Protein AF-A0A7R9TCE3-F1 (afdb_monomer_lite)

Sequence (139 aa):
VFLGLAIHDTAQVMGAGLAYERTYGDEEAFKTAAITKLMRNGFLAAALPAMAISVGGGKPSVSALRKAVPAFVLAFMAAALLRSAGDATASSGTMSPDACAAWKKATSFVGGTLASNLLGVAMAGLGLSISASVFNGVG

Secondary structure (DSSP, 8-state):
-THHHH---HHHHHHHHHHHHHHH--HHHHHHHHHHHHHHHHHHHHHHHHHHHHHS-SPPPHHHHHHHS-HHHHHHHHHHHHHHHHHHHHHTT-S-HHHHHHHHHHHHIIIIIIHHHHHHHHHHHHHHHS-GGGGGG--

Foldseek 3Di:
DVVLVVDPDLLVQLLVLVVCCVVPVDPVSNVVSNVVNLVVLLCQLVVVVVVVCVVDVDDDDPVNNVVSHDPVNVVVVVVVVVLVVLVVCLVVVVDDPVSNVVNVVVCCCCVPVVVVVVSVVSSVVVVVPPDCVVVVVVD

pLDDT: mean 71.05, std 10.67, range [39.38, 88.69]

Radius of gyration: 19.61 Å; chains: 1; bounding box: 48×33×64 Å

Structure (mmCIF, N/CA/C/O backbone):
data_AF-A0A7R9TCE3-F1
#
_entry.id   AF-A0A7R9TCE3-F1
#
loop_
_atom_site.group_PDB
_atom_site.id
_atom_site.type_symbol
_atom_site.label_atom_id
_atom_site.label_alt_id
_atom_site.label_comp_id
_atom_site.label_asym_id
_atom_site.label_entity_id
_atom_site.label_seq_id
_atom_site.pdbx_PDB_ins_code
_atom_site.Cartn_x
_atom_site.Cartn_y
_atom_site.Cartn_z
_atom_site.occupancy
_atom_site.B_iso_or_equiv
_atom_site.auth_seq_id
_atom_site.auth_comp_id
_atom_site.auth_asym_id
_atom_site.auth_atom_id
_atom_site.pdbx_PDB_model_num
ATOM 1 N N . VAL A 1 1 ? -3.527 -19.202 12.190 1.00 40.81 1 VAL A N 1
ATOM 2 C CA . VAL A 1 1 ? -4.925 -18.693 12.110 1.00 40.81 1 VAL A CA 1
ATOM 3 C C . VAL A 1 1 ? -5.305 -17.788 13.293 1.00 40.81 1 VAL A C 1
ATOM 5 O O . VAL A 1 1 ? -5.970 -16.787 13.073 1.00 40.81 1 VAL A O 1
ATOM 8 N N . PHE A 1 2 ? -4.832 -18.048 14.520 1.00 41.53 2 PHE A N 1
ATOM 9 C CA . PHE A 1 2 ? -5.178 -17.248 15.714 1.00 41.53 2 PHE A CA 1
ATOM 10 C C . PHE A 1 2 ? -4.585 -15.825 15.787 1.00 41.53 2 PHE A C 1
ATOM 12 O O . PHE A 1 2 ? -5.211 -14.935 16.356 1.00 41.53 2 PHE A O 1
ATOM 19 N N . LEU A 1 3 ? -3.428 -15.562 15.169 1.00 44.44 3 LEU A N 1
ATOM 20 C CA . LEU A 1 3 ? -2.774 -14.246 15.253 1.00 44.44 3 LEU A CA 1
ATOM 21 C C . LEU A 1 3 ? -3.539 -13.133 14.503 1.00 44.44 3 LEU A C 1
ATOM 23 O O . LEU A 1 3 ? -3.490 -11.969 14.885 1.00 44.44 3 LEU A O 1
ATOM 27 N N . GLY A 1 4 ? -4.306 -13.496 13.468 1.00 39.38 4 GLY A N 1
ATOM 28 C CA . GLY A 1 4 ? -5.114 -12.551 12.688 1.00 39.38 4 GLY A CA 1
ATOM 29 C C . GLY A 1 4 ? -6.409 -12.097 13.375 1.00 39.38 4 GLY A C 1
ATOM 30 O O . GLY A 1 4 ? -6.967 -11.078 12.972 1.00 39.38 4 GLY A O 1
ATOM 31 N N . LEU A 1 5 ? -6.873 -12.829 14.400 1.00 41.25 5 LEU A N 1
ATOM 32 C CA . LEU A 1 5 ? -8.110 -12.544 15.144 1.00 41.25 5 LEU A CA 1
ATOM 33 C C . LEU A 1 5 ? -7.869 -11.700 16.404 1.00 41.25 5 LEU A C 1
ATOM 35 O O . LEU A 1 5 ? -8.707 -10.866 16.734 1.00 41.25 5 LEU A O 1
ATOM 39 N N . ALA A 1 6 ? -6.733 -11.885 17.085 1.00 43.56 6 ALA A N 1
ATOM 40 C CA . ALA A 1 6 ? -6.403 -11.147 18.311 1.00 43.56 6 ALA A CA 1
ATOM 41 C C . ALA A 1 6 ? -5.982 -9.692 18.045 1.00 43.56 6 ALA A C 1
ATOM 43 O O . ALA A 1 6 ? -6.122 -8.824 18.901 1.00 43.56 6 ALA A O 1
ATOM 44 N N . ILE A 1 7 ? -5.482 -9.417 16.842 1.00 50.56 7 ILE A N 1
ATOM 45 C CA . ILE A 1 7 ? -4.929 -8.120 16.490 1.00 50.56 7 ILE A CA 1
ATOM 46 C C . ILE A 1 7 ? -5.922 -7.389 15.587 1.00 50.56 7 ILE A C 1
ATOM 48 O O . ILE A 1 7 ? -6.002 -7.644 14.382 1.00 50.56 7 ILE A O 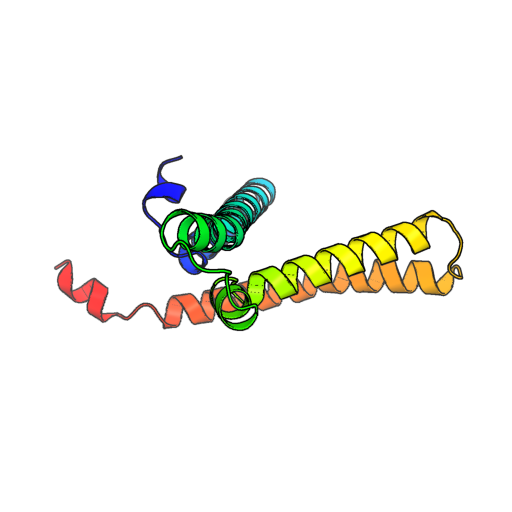1
ATOM 52 N N . HIS A 1 8 ? -6.696 -6.469 16.161 1.00 57.53 8 HIS A N 1
ATOM 53 C CA . HIS A 1 8 ? -7.641 -5.658 15.390 1.00 57.53 8 HIS A CA 1
ATOM 54 C C . HIS A 1 8 ? -6.928 -4.563 14.579 1.00 57.53 8 HIS A C 1
ATOM 56 O O . HIS A 1 8 ? -7.383 -4.212 13.488 1.00 57.53 8 HIS A O 1
ATOM 62 N N . ASP A 1 9 ? -5.776 -4.089 15.062 1.00 64.19 9 ASP A N 1
ATOM 63 C CA . ASP A 1 9 ? -4.990 -3.041 14.419 1.00 64.19 9 ASP A CA 1
ATOM 64 C C . ASP A 1 9 ? -4.215 -3.578 13.199 1.00 64.19 9 ASP A C 1
ATOM 66 O O . ASP A 1 9 ? -3.655 -4.679 13.193 1.00 64.19 9 ASP A O 1
ATOM 70 N N . THR A 1 10 ? -4.215 -2.811 12.113 1.00 70.56 10 THR A N 1
ATOM 71 C CA . THR A 1 10 ? -3.483 -3.156 10.885 1.00 70.56 10 THR A CA 1
ATOM 72 C C . THR A 1 10 ? -1.979 -3.025 11.112 1.00 70.56 10 THR A C 1
ATOM 74 O O . THR A 1 10 ? -1.217 -3.859 10.633 1.00 70.56 10 THR A O 1
ATOM 77 N N . ALA A 1 11 ? -1.563 -2.045 11.915 1.00 64.25 11 ALA A N 1
ATOM 78 C CA . ALA A 1 11 ? -0.169 -1.800 12.263 1.00 64.25 11 ALA A CA 1
ATOM 79 C C . ALA A 1 11 ? 0.489 -3.006 12.953 1.00 64.25 11 ALA A C 1
ATOM 81 O O . ALA A 1 11 ? 1.555 -3.467 12.552 1.00 64.25 11 ALA A O 1
ATOM 82 N N . GLN A 1 12 ? -0.191 -3.564 13.950 1.00 69.25 12 GLN A N 1
ATOM 83 C CA . GLN A 1 12 ? 0.304 -4.693 14.735 1.00 69.25 12 GLN A CA 1
ATOM 84 C C . GLN A 1 12 ? 0.376 -5.995 13.913 1.00 69.25 12 GLN A C 1
ATOM 86 O O . GLN A 1 12 ? 1.326 -6.760 14.068 1.00 69.25 12 GLN A O 1
ATOM 91 N N . VAL A 1 13 ? -0.571 -6.241 12.992 1.00 72.75 13 VAL A N 1
ATOM 92 C CA . VAL A 1 13 ? -0.503 -7.427 12.109 1.00 72.75 13 VAL A CA 1
ATOM 93 C C . VAL A 1 13 ? 0.608 -7.299 11.081 1.00 72.75 13 VAL A C 1
ATOM 95 O O . VAL A 1 13 ? 1.319 -8.271 10.835 1.00 72.75 13 VAL A O 1
ATOM 98 N N . MET A 1 14 ? 0.797 -6.106 10.520 1.00 73.44 14 MET A N 1
ATOM 99 C CA . MET A 1 14 ? 1.904 -5.849 9.603 1.00 73.44 14 MET A CA 1
ATOM 100 C C . MET A 1 14 ? 3.259 -5.983 10.307 1.00 73.44 14 MET A C 1
ATOM 102 O O . MET A 1 14 ? 4.179 -6.550 9.730 1.00 73.44 14 MET A O 1
ATOM 106 N N . GLY A 1 15 ? 3.377 -5.539 11.562 1.00 71.31 15 GLY A N 1
ATOM 107 C CA . GLY A 1 15 ? 4.609 -5.688 12.340 1.00 71.31 15 GLY A CA 1
ATOM 108 C C . GLY A 1 15 ? 4.948 -7.125 12.700 1.00 71.31 15 GLY A C 1
ATOM 109 O O . GLY A 1 15 ? 6.091 -7.54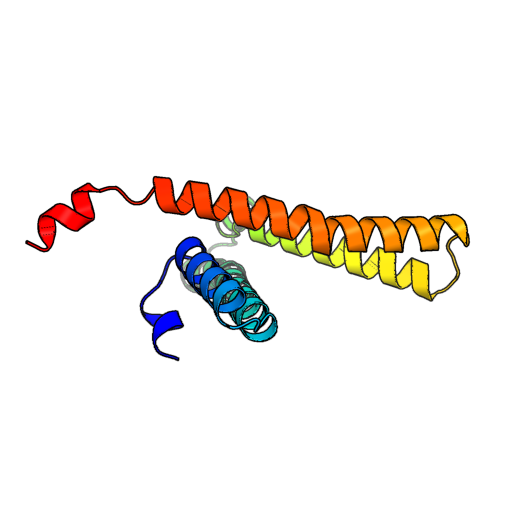0 12.525 1.00 71.31 15 GLY A O 1
ATOM 110 N N . ALA A 1 16 ? 3.959 -7.914 13.123 1.00 71.81 16 ALA A N 1
ATOM 111 C CA . ALA A 1 16 ? 4.162 -9.335 13.388 1.00 71.81 16 ALA A CA 1
ATOM 112 C C . ALA A 1 16 ? 4.509 -10.119 12.109 1.00 71.81 16 ALA A C 1
ATOM 114 O O . ALA A 1 16 ? 5.391 -10.974 12.136 1.00 71.81 16 ALA A O 1
ATOM 115 N N . GLY A 1 17 ? 3.856 -9.803 10.984 1.00 73.25 17 GLY A N 1
ATOM 116 C CA . GLY A 1 17 ? 4.163 -10.410 9.689 1.00 73.25 17 GLY A CA 1
ATOM 117 C C . GLY A 1 17 ? 5.573 -10.073 9.199 1.00 73.25 17 GLY A C 1
ATOM 118 O O . GLY A 1 17 ? 6.284 -10.964 8.749 1.00 73.25 17 GLY A O 1
ATOM 119 N N . LEU A 1 18 ? 6.004 -8.814 9.346 1.00 70.94 18 LEU A N 1
ATOM 120 C CA . LEU A 1 18 ? 7.351 -8.390 8.961 1.00 70.94 18 LEU A CA 1
ATOM 121 C C . LEU A 1 18 ? 8.419 -9.025 9.864 1.00 70.94 18 LEU A C 1
ATOM 123 O O . LEU A 1 18 ? 9.456 -9.463 9.380 1.00 70.94 18 LEU A O 1
ATOM 127 N N . ALA A 1 19 ? 8.180 -9.120 11.176 1.00 72.81 19 ALA A N 1
ATOM 128 C CA . ALA A 1 19 ? 9.090 -9.822 12.081 1.00 72.81 19 ALA A CA 1
ATOM 129 C C . ALA A 1 19 ? 9.222 -11.307 11.703 1.00 72.81 19 ALA A C 1
ATOM 131 O O . ALA A 1 19 ? 10.333 -11.828 11.652 1.00 72.81 19 ALA A O 1
ATOM 132 N N . TYR A 1 20 ? 8.106 -11.962 11.367 1.00 75.31 20 TYR A N 1
ATOM 133 C CA . TYR A 1 20 ? 8.092 -13.353 10.917 1.00 75.31 20 TYR A CA 1
ATOM 134 C C . TYR A 1 20 ? 8.896 -13.561 9.626 1.00 75.31 20 TYR A C 1
ATOM 136 O O . TYR A 1 20 ? 9.743 -14.452 9.581 1.00 75.31 20 TYR A O 1
ATOM 144 N N . GLU A 1 21 ? 8.706 -12.700 8.621 1.00 76.62 21 GLU A N 1
ATOM 145 C CA . GLU A 1 21 ? 9.513 -12.701 7.393 1.00 76.62 21 GLU A CA 1
ATOM 146 C C . GLU A 1 21 ? 11.009 -12.582 7.715 1.00 76.62 21 GLU A C 1
ATOM 148 O O . GLU A 1 21 ? 11.826 -13.336 7.194 1.00 76.62 21 GLU A O 1
ATOM 153 N N . ARG A 1 22 ? 11.390 -11.667 8.615 1.00 73.81 22 ARG A N 1
ATOM 154 C CA . ARG A 1 22 ? 12.801 -11.433 8.960 1.00 73.81 22 ARG A CA 1
ATOM 155 C C . ARG A 1 22 ? 13.422 -12.586 9.749 1.00 73.81 22 ARG A C 1
ATOM 157 O O . ARG A 1 22 ? 14.624 -12.803 9.632 1.00 73.81 22 ARG A O 1
ATOM 164 N N . THR A 1 23 ? 12.635 -13.312 10.543 1.00 77.00 23 THR A N 1
ATOM 165 C CA . THR A 1 23 ? 13.110 -14.457 11.337 1.00 77.00 23 THR A CA 1
ATOM 166 C C . THR A 1 23 ? 13.171 -15.754 10.529 1.00 77.00 23 THR A C 1
ATOM 168 O O . THR A 1 23 ? 14.105 -16.529 10.718 1.00 77.00 23 THR A O 1
ATOM 171 N N . TYR A 1 24 ? 12.208 -15.997 9.637 1.00 76.38 24 TYR A N 1
ATOM 172 C CA . TYR A 1 24 ? 12.057 -17.281 8.936 1.00 76.38 24 TYR A CA 1
ATOM 173 C C . TYR A 1 24 ? 12.318 -17.212 7.426 1.00 76.38 24 TYR A C 1
ATOM 175 O O . TYR A 1 24 ? 12.353 -18.249 6.772 1.00 76.38 24 TYR A O 1
ATOM 183 N N . GLY A 1 25 ? 12.525 -16.018 6.865 1.00 71.62 25 GLY A N 1
ATOM 184 C CA . GLY A 1 25 ? 12.767 -15.816 5.433 1.00 71.62 25 GLY A CA 1
ATOM 185 C C . GLY A 1 25 ? 11.534 -16.026 4.547 1.00 71.62 25 GLY A C 1
ATOM 186 O O . GLY A 1 25 ? 11.677 -16.124 3.332 1.00 71.62 25 GLY A O 1
ATOM 187 N N . ASP A 1 26 ? 10.338 -16.113 5.134 1.00 73.88 26 ASP A N 1
ATOM 188 C CA . ASP A 1 26 ? 9.087 -16.364 4.417 1.00 73.88 26 ASP A CA 1
ATOM 189 C C . ASP A 1 26 ? 8.370 -15.048 4.070 1.00 73.88 26 ASP A C 1
ATOM 191 O O . ASP A 1 26 ? 7.581 -14.498 4.847 1.00 73.88 26 ASP A O 1
ATOM 195 N N . GLU A 1 27 ? 8.667 -14.537 2.874 1.00 72.12 27 GLU A N 1
ATOM 196 C CA . GLU A 1 27 ? 8.053 -13.327 2.313 1.00 72.12 27 GLU A CA 1
ATOM 197 C C . GLU A 1 27 ? 6.581 -13.549 1.903 1.00 72.12 27 GLU A C 1
ATOM 199 O O . GLU A 1 27 ? 5.785 -12.604 1.844 1.00 72.12 27 GLU A O 1
ATOM 204 N N . GLU A 1 28 ? 6.183 -14.795 1.631 1.00 72.75 28 GLU A N 1
ATOM 205 C CA . GLU A 1 28 ? 4.829 -15.135 1.193 1.00 72.75 28 GLU A CA 1
ATOM 206 C C . GLU A 1 28 ? 3.826 -14.997 2.345 1.00 72.75 28 GLU A C 1
ATOM 208 O O . GLU A 1 28 ? 2.731 -14.449 2.162 1.00 72.75 28 GLU A O 1
ATOM 213 N N . ALA A 1 29 ? 4.226 -15.391 3.556 1.00 73.75 29 ALA A N 1
ATOM 214 C CA . ALA A 1 29 ? 3.428 -15.212 4.765 1.00 73.75 29 ALA A CA 1
ATOM 215 C C . ALA A 1 29 ? 3.129 -13.729 5.057 1.00 73.75 29 ALA A C 1
ATOM 217 O O . ALA A 1 29 ? 1.980 -13.369 5.348 1.00 73.75 29 ALA A O 1
ATOM 218 N N . PHE A 1 30 ? 4.128 -12.848 4.928 1.00 74.06 30 PHE A N 1
ATOM 219 C CA . PHE A 1 30 ? 3.950 -11.405 5.120 1.00 74.06 30 PHE A CA 1
ATOM 220 C C . PHE A 1 30 ? 3.024 -10.797 4.061 1.00 74.06 30 PHE A C 1
ATOM 222 O O . PHE A 1 30 ? 2.054 -10.111 4.405 1.00 74.06 30 PHE A O 1
ATOM 229 N N . LYS A 1 31 ? 3.261 -11.104 2.779 1.00 72.81 31 LYS A N 1
ATOM 230 C CA . LYS A 1 31 ? 2.418 -10.635 1.666 1.00 72.81 31 LYS A CA 1
ATOM 231 C C . LYS A 1 31 ? 0.967 -11.075 1.839 1.00 72.81 31 LYS A C 1
ATOM 233 O O . LYS A 1 31 ? 0.053 -10.263 1.691 1.00 72.81 31 LYS A O 1
ATOM 238 N N . THR A 1 32 ? 0.742 -12.328 2.223 1.00 76.00 32 THR A N 1
ATOM 239 C CA . THR A 1 32 ? -0.604 -12.878 2.426 1.00 76.00 32 THR A CA 1
ATOM 240 C C . THR A 1 32 ? -1.323 -12.205 3.596 1.00 76.00 32 THR A C 1
ATOM 242 O O . THR A 1 32 ? -2.498 -11.839 3.476 1.00 76.00 32 THR A O 1
ATOM 245 N N . ALA A 1 33 ? -0.628 -11.969 4.714 1.00 74.12 33 ALA A N 1
ATOM 246 C CA . ALA A 1 33 ? -1.180 -11.247 5.860 1.00 74.12 33 ALA A CA 1
ATOM 247 C C . ALA A 1 33 ? -1.548 -9.794 5.504 1.00 74.12 33 ALA A C 1
ATOM 249 O O . ALA A 1 33 ? -2.636 -9.325 5.859 1.00 74.12 33 ALA A O 1
ATOM 250 N N . ALA A 1 34 ? -0.683 -9.109 4.750 1.00 73.00 34 ALA A N 1
ATOM 251 C CA . ALA A 1 34 ? -0.900 -7.743 4.289 1.00 73.00 34 ALA A CA 1
ATOM 252 C C . ALA A 1 34 ? -2.115 -7.632 3.362 1.00 73.00 34 ALA A C 1
ATOM 254 O O . ALA A 1 34 ? -3.009 -6.817 3.605 1.00 73.00 34 ALA A O 1
ATOM 255 N N . ILE A 1 35 ? -2.190 -8.496 2.344 1.00 74.88 35 ILE A N 1
ATOM 256 C CA . ILE A 1 35 ? -3.309 -8.540 1.394 1.00 74.88 35 ILE A CA 1
ATOM 257 C C . ILE A 1 35 ? -4.614 -8.838 2.133 1.00 74.88 35 ILE A C 1
ATOM 259 O O . ILE A 1 35 ? -5.604 -8.139 1.933 1.00 74.88 35 ILE A O 1
ATOM 263 N N . THR A 1 36 ? -4.620 -9.814 3.041 1.00 76.56 36 THR A N 1
ATOM 264 C CA . THR A 1 36 ? -5.823 -10.185 3.804 1.00 76.56 36 THR A CA 1
ATOM 265 C C . THR A 1 36 ? -6.331 -9.023 4.666 1.00 76.56 36 THR A C 1
ATOM 267 O O . THR A 1 36 ? -7.536 -8.763 4.725 1.00 76.56 36 THR A O 1
ATOM 270 N N . LYS A 1 37 ? -5.427 -8.267 5.303 1.00 74.50 37 LYS A N 1
ATOM 271 C CA . LYS A 1 37 ? -5.784 -7.084 6.101 1.00 74.50 37 LYS A CA 1
ATOM 272 C C . LYS A 1 37 ? -6.278 -5.916 5.251 1.00 74.50 37 LYS A C 1
ATOM 274 O O . LYS A 1 37 ? -7.263 -5.275 5.624 1.00 74.50 37 LYS A O 1
ATOM 279 N N . LEU A 1 38 ? -5.650 -5.673 4.103 1.00 72.31 38 LEU A N 1
ATOM 280 C CA . LEU A 1 38 ? -6.102 -4.684 3.122 1.00 72.31 38 LEU A CA 1
ATOM 281 C C . LEU A 1 38 ? -7.485 -5.030 2.569 1.00 72.31 38 LEU A C 1
ATOM 283 O O . LEU A 1 38 ? -8.356 -4.166 2.565 1.00 72.31 38 LEU A O 1
ATOM 287 N N . MET A 1 39 ? -7.716 -6.287 2.184 1.00 74.88 39 MET A N 1
ATOM 288 C CA . MET A 1 39 ? -9.009 -6.760 1.685 1.00 74.88 39 MET A CA 1
ATOM 289 C C . MET A 1 39 ? -10.100 -6.589 2.740 1.00 74.88 39 MET A C 1
ATOM 291 O O . MET A 1 39 ? -11.155 -6.045 2.432 1.00 74.88 39 MET A O 1
ATOM 295 N N . ARG A 1 40 ? -9.842 -6.940 4.009 1.00 77.31 40 ARG A N 1
ATOM 296 C CA . ARG A 1 40 ? -10.792 -6.696 5.108 1.00 77.31 40 ARG A CA 1
ATOM 297 C C . ARG A 1 40 ? -11.125 -5.210 5.267 1.00 77.31 40 ARG A C 1
ATOM 299 O O . ARG A 1 40 ? -12.301 -4.867 5.343 1.00 77.31 40 ARG A O 1
ATOM 306 N N . ASN A 1 41 ? -10.123 -4.328 5.314 1.00 69.50 41 ASN A N 1
ATOM 307 C CA . ASN A 1 41 ? -10.374 -2.890 5.450 1.00 69.50 41 ASN A CA 1
ATOM 308 C C . ASN A 1 41 ? -11.046 -2.297 4.198 1.00 69.50 41 ASN A C 1
ATOM 310 O O . ASN A 1 41 ? -11.860 -1.387 4.323 1.00 69.50 41 ASN A O 1
ATOM 314 N N . GLY A 1 42 ? -10.756 -2.830 3.010 1.00 70.31 42 GLY A N 1
ATOM 315 C CA . GLY A 1 42 ? -11.420 -2.473 1.758 1.00 70.31 42 GLY A CA 1
ATOM 316 C C . GLY A 1 42 ? -12.889 -2.899 1.736 1.00 70.31 42 GLY A C 1
ATOM 317 O O . GLY A 1 42 ? -13.758 -2.089 1.421 1.00 70.31 42 GLY A O 1
ATOM 318 N N . PHE A 1 43 ? -13.193 -4.131 2.157 1.00 74.00 43 PHE A N 1
ATOM 319 C CA . PHE A 1 43 ? -14.570 -4.595 2.313 1.00 74.00 43 PHE A CA 1
ATOM 320 C C . PHE A 1 43 ? -15.321 -3.780 3.358 1.00 74.00 43 PHE A C 1
ATOM 322 O O . PHE A 1 43 ? -16.452 -3.399 3.098 1.00 74.00 43 PHE A O 1
ATOM 329 N N . LEU A 1 44 ? -14.705 -3.442 4.495 1.00 69.19 44 LEU A N 1
ATOM 330 C CA . LEU A 1 44 ? -15.321 -2.549 5.480 1.00 69.19 44 LEU A CA 1
ATOM 331 C C . LEU A 1 44 ? -15.568 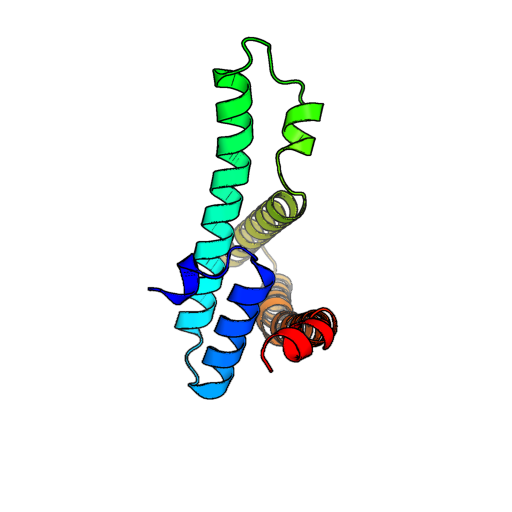-1.147 4.905 1.00 69.19 44 LEU A C 1
ATOM 333 O O . LEU A 1 44 ? -16.627 -0.578 5.151 1.00 69.19 44 LEU A O 1
ATOM 337 N N . ALA A 1 45 ? -14.657 -0.616 4.086 1.00 67.62 45 ALA A N 1
ATOM 338 C CA . ALA A 1 45 ? -14.838 0.673 3.419 1.00 67.62 45 ALA A CA 1
ATOM 339 C C . ALA A 1 45 ? -16.019 0.687 2.429 1.00 67.62 45 ALA A C 1
ATOM 341 O O . ALA A 1 45 ? -16.638 1.731 2.254 1.00 67.62 45 ALA A O 1
ATOM 342 N N . ALA A 1 46 ? -16.353 -0.448 1.806 1.00 68.31 46 ALA A N 1
ATOM 343 C CA . ALA A 1 46 ? -17.529 -0.588 0.939 1.00 68.31 46 ALA A CA 1
ATOM 344 C C . ALA A 1 46 ? -18.806 -0.970 1.717 1.00 68.31 46 ALA A C 1
ATOM 346 O O . ALA A 1 46 ? -19.891 -0.459 1.438 1.00 68.31 46 ALA A O 1
ATOM 347 N N . ALA A 1 47 ? -18.675 -1.834 2.725 1.00 68.00 47 ALA A N 1
ATOM 348 C CA . ALA A 1 47 ? -19.777 -2.369 3.516 1.00 68.00 47 ALA A CA 1
ATOM 349 C C . ALA A 1 47 ? -20.352 -1.349 4.506 1.00 68.00 47 ALA A C 1
ATOM 351 O O . ALA A 1 47 ? -21.563 -1.324 4.697 1.00 68.00 47 ALA A O 1
ATOM 352 N N . LEU A 1 48 ? -19.524 -0.487 5.111 1.00 67.75 48 LEU A N 1
ATOM 353 C CA . LEU A 1 48 ? -19.990 0.557 6.033 1.00 67.75 48 LEU A CA 1
ATOM 354 C C . LEU A 1 48 ? -20.947 1.554 5.353 1.00 67.75 48 LEU A C 1
ATOM 356 O O . LEU A 1 48 ? -22.033 1.773 5.889 1.00 67.75 48 LEU A O 1
ATOM 360 N N . PRO A 1 49 ? -20.632 2.118 4.170 1.00 65.31 49 PRO A N 1
ATOM 361 C CA . PRO A 1 49 ? -21.598 2.927 3.443 1.00 65.31 49 PRO A CA 1
ATOM 362 C C . PRO A 1 49 ? -22.824 2.140 2.981 1.00 65.31 49 PRO A C 1
ATOM 364 O O . PRO A 1 49 ? -23.931 2.659 3.077 1.00 65.31 49 PRO A O 1
ATOM 367 N N . ALA A 1 50 ? -22.661 0.896 2.515 1.00 70.19 50 ALA A N 1
ATOM 368 C CA . ALA A 1 50 ? -23.791 0.062 2.095 1.00 70.19 50 ALA A CA 1
ATOM 369 C C . ALA A 1 50 ? -24.780 -0.191 3.249 1.00 70.19 50 ALA A C 1
ATOM 371 O O . ALA A 1 50 ? -25.987 -0.021 3.084 1.00 70.19 50 ALA A O 1
ATOM 372 N N . MET A 1 51 ? -24.264 -0.506 4.441 1.00 64.81 51 MET A N 1
ATOM 373 C CA . MET A 1 51 ? -25.045 -0.615 5.676 1.00 64.81 51 MET A CA 1
ATOM 374 C C . MET A 1 51 ? -25.672 0.726 6.070 1.00 64.81 51 MET A C 1
ATOM 376 O O . MET A 1 51 ? -26.848 0.767 6.412 1.00 64.81 51 MET A O 1
ATOM 380 N N . ALA A 1 52 ? -24.935 1.837 5.975 1.00 64.56 52 ALA A N 1
ATOM 381 C CA . ALA A 1 52 ? -25.463 3.163 6.297 1.00 64.56 52 ALA A CA 1
ATOM 382 C C . ALA A 1 52 ? -26.653 3.561 5.402 1.00 64.56 52 ALA A C 1
ATOM 384 O O . ALA A 1 52 ? -27.602 4.162 5.896 1.00 64.56 52 ALA A O 1
ATOM 385 N N . ILE A 1 53 ? -26.633 3.184 4.119 1.00 67.31 53 ILE A N 1
ATOM 386 C CA . ILE A 1 53 ? -27.740 3.393 3.168 1.00 67.31 53 ILE A CA 1
ATOM 387 C C . ILE A 1 53 ? -28.907 2.439 3.455 1.00 67.31 53 ILE A C 1
ATOM 389 O O . ILE A 1 53 ? -30.066 2.823 3.338 1.00 67.31 53 ILE A O 1
ATOM 393 N N . SER A 1 54 ? -28.608 1.190 3.827 1.00 69.56 54 SER A N 1
ATOM 394 C CA . SER A 1 54 ? -29.629 0.184 4.135 1.00 69.56 54 SER A CA 1
ATOM 395 C C . SER A 1 54 ? -30.370 0.465 5.444 1.00 69.56 54 SER A C 1
ATOM 397 O O . SER A 1 54 ? -31.532 0.087 5.568 1.00 69.56 54 SER A O 1
ATOM 399 N N . VAL A 1 55 ? -29.702 1.072 6.428 1.00 69.9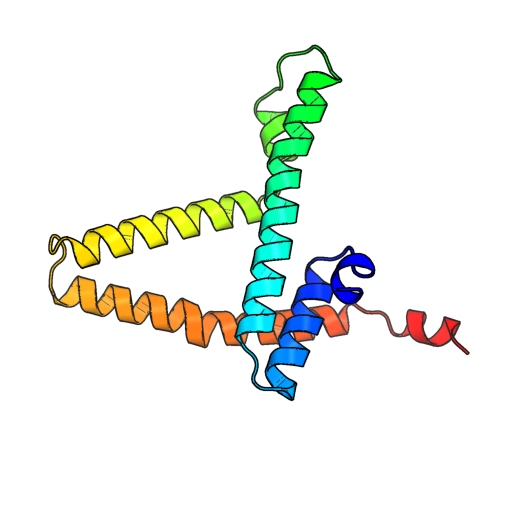4 55 VAL A N 1
ATOM 400 C CA . VAL A 1 55 ? -30.258 1.345 7.764 1.00 69.94 55 VAL A CA 1
ATOM 401 C C . VAL A 1 55 ? -30.816 2.770 7.859 1.00 69.94 55 VAL A C 1
ATOM 403 O O . VAL A 1 55 ? -31.820 2.995 8.530 1.00 69.94 55 VAL A O 1
ATOM 406 N N . GLY A 1 56 ? -30.207 3.740 7.170 1.00 59.44 56 GLY A N 1
ATOM 407 C CA . GLY A 1 56 ? -30.713 5.105 7.054 1.00 59.44 56 GLY A CA 1
ATOM 408 C C . GLY A 1 56 ? -31.364 5.314 5.693 1.00 59.44 56 GLY A C 1
ATOM 409 O O . GLY A 1 56 ? -30.658 5.529 4.716 1.00 59.44 56 GLY A O 1
ATOM 410 N N . GLY A 1 57 ? -32.699 5.296 5.624 1.00 54.22 57 GLY A N 1
ATOM 411 C CA . GLY A 1 57 ? -33.502 5.416 4.392 1.00 54.22 57 GLY A CA 1
ATOM 412 C C . GLY A 1 57 ? -33.409 6.747 3.619 1.00 54.22 57 GLY A C 1
ATOM 413 O O . GLY A 1 57 ? -34.372 7.147 2.969 1.00 54.22 57 GLY A O 1
ATOM 414 N N . GLY A 1 58 ? -32.283 7.459 3.686 1.00 61.22 58 GLY A N 1
ATOM 415 C CA . GLY A 1 58 ? -31.997 8.681 2.939 1.00 61.22 58 GLY A CA 1
ATOM 416 C C . GLY A 1 58 ? -30.849 8.488 1.947 1.00 61.22 58 GLY A C 1
ATOM 417 O O . GLY A 1 58 ? -29.908 7.736 2.197 1.00 61.22 58 GLY A O 1
ATOM 418 N N . LYS A 1 59 ? -30.904 9.197 0.811 1.00 59.22 59 LYS A N 1
ATOM 419 C CA . LYS A 1 59 ? -29.836 9.179 -0.202 1.00 59.22 59 LYS A CA 1
ATOM 420 C C . LYS A 1 59 ? -28.495 9.543 0.457 1.00 59.22 59 LYS A C 1
ATOM 422 O O . LYS A 1 59 ? -28.397 10.625 1.043 1.00 59.22 59 LYS A O 1
ATOM 427 N N . PRO A 1 60 ? -27.460 8.694 0.356 1.00 59.25 60 PRO A N 1
ATOM 428 C CA . PRO A 1 60 ? -26.161 8.995 0.937 1.00 59.25 60 PRO A CA 1
ATOM 429 C C . PRO A 1 60 ? -25.599 10.251 0.269 1.00 59.25 60 PRO A C 1
ATOM 431 O O . PRO A 1 60 ? -25.431 10.308 -0.949 1.00 59.25 60 PRO A O 1
ATOM 434 N N . SER A 1 61 ? -25.300 11.276 1.063 1.00 62.03 61 SER A N 1
ATOM 435 C CA . SER A 1 61 ? -24.536 12.416 0.563 1.00 62.03 61 SER A CA 1
ATOM 436 C C . SER A 1 61 ? -23.141 11.934 0.162 1.00 62.03 61 SER A C 1
ATOM 438 O O . SER A 1 61 ? -22.488 11.210 0.915 1.00 62.03 61 SER A O 1
ATOM 440 N N . VAL A 1 62 ? -22.649 12.369 -1.000 1.00 61.91 62 VAL A N 1
ATOM 441 C CA . VAL A 1 62 ? -21.294 12.060 -1.500 1.00 61.91 62 VAL A CA 1
ATOM 442 C C . VAL A 1 62 ? -20.217 12.439 -0.464 1.00 61.91 62 VAL A C 1
ATOM 444 O O . VAL A 1 62 ? -19.188 11.779 -0.345 1.00 61.91 62 VAL A O 1
ATOM 447 N N . SER A 1 63 ? -20.499 13.454 0.361 1.00 61.88 63 SER A N 1
ATOM 448 C CA . SER A 1 63 ? -19.693 13.865 1.519 1.00 61.88 63 SER A CA 1
ATOM 449 C C . SER A 1 63 ? -19.624 12.798 2.626 1.00 61.88 63 SER A C 1
ATOM 451 O O . SER A 1 63 ? -18.547 12.532 3.162 1.00 61.88 63 SER A O 1
ATOM 453 N N . ALA A 1 64 ? -20.743 12.137 2.937 1.00 64.88 64 ALA A N 1
ATOM 454 C CA . ALA A 1 64 ? -20.803 11.072 3.939 1.00 64.88 64 ALA A CA 1
ATOM 455 C C . ALA A 1 64 ? -20.086 9.804 3.452 1.00 64.88 64 ALA A C 1
ATOM 457 O O . ALA A 1 64 ? -19.333 9.193 4.207 1.00 64.88 64 ALA A O 1
ATOM 458 N N . LEU A 1 65 ? -20.235 9.470 2.166 1.00 64.00 65 LEU A N 1
ATOM 459 C CA . LEU A 1 65 ? -19.522 8.356 1.539 1.00 64.00 65 LEU A CA 1
ATOM 460 C C . LEU A 1 65 ? -18.000 8.585 1.538 1.00 64.00 65 LEU A C 1
ATOM 462 O O . LEU A 1 65 ? -17.236 7.687 1.879 1.00 64.00 65 LEU A O 1
ATOM 466 N N . ARG A 1 66 ? -17.554 9.814 1.244 1.00 64.56 66 ARG A N 1
ATOM 467 C CA . ARG A 1 66 ? -16.133 10.197 1.291 1.00 64.56 66 ARG A CA 1
ATOM 468 C C . ARG A 1 66 ? -15.546 10.172 2.708 1.00 64.56 66 ARG A C 1
ATOM 470 O O . ARG A 1 66 ? -14.353 9.937 2.849 1.00 64.56 66 ARG A O 1
ATOM 477 N N . LYS A 1 67 ? -16.358 10.404 3.746 1.00 65.12 67 LYS A N 1
ATOM 478 C CA . LYS A 1 67 ? -15.953 10.235 5.155 1.00 65.12 67 LYS A CA 1
ATOM 479 C C . LYS A 1 67 ? -15.907 8.770 5.593 1.00 65.12 67 LYS A C 1
ATOM 481 O O . LYS A 1 67 ? -15.124 8.440 6.475 1.00 65.12 67 LYS A O 1
ATOM 486 N N . ALA A 1 68 ? -16.743 7.916 5.006 1.00 65.69 68 ALA A N 1
ATOM 487 C CA . ALA A 1 68 ? -16.827 6.500 5.353 1.00 65.69 68 ALA A CA 1
ATOM 488 C C . ALA A 1 68 ? -15.686 5.665 4.751 1.00 65.69 68 ALA A C 1
ATOM 490 O O . ALA A 1 68 ? -15.280 4.668 5.345 1.00 65.69 68 ALA A O 1
ATOM 491 N N . VAL A 1 69 ? -15.152 6.072 3.594 1.00 66.31 69 VAL A N 1
ATOM 492 C CA . VAL A 1 69 ? -14.013 5.399 2.957 1.00 66.31 69 VAL A CA 1
ATOM 493 C C . VAL A 1 69 ? -12.699 5.972 3.501 1.00 66.31 69 VAL A C 1
ATOM 495 O O . VAL A 1 69 ? -12.422 7.156 3.298 1.00 66.31 69 VAL A O 1
ATOM 498 N N . PRO A 1 70 ? -11.840 5.162 4.146 1.00 70.44 70 PRO A N 1
ATOM 499 C CA . PRO A 1 70 ? -10.536 5.624 4.600 1.00 70.44 70 PRO A CA 1
ATOM 500 C C . PRO A 1 70 ? -9.668 6.095 3.427 1.00 70.44 70 PRO A C 1
ATOM 502 O O . PRO A 1 70 ? -9.545 5.407 2.411 1.00 70.44 70 PRO A O 1
ATOM 505 N N . ALA A 1 71 ? -9.002 7.241 3.582 1.00 72.00 71 ALA A N 1
ATOM 506 C CA . ALA A 1 71 ? -8.196 7.848 2.518 1.00 72.00 71 ALA A CA 1
ATOM 507 C C . ALA A 1 71 ? -7.090 6.919 1.974 1.00 72.00 71 ALA A C 1
ATOM 509 O O . ALA A 1 71 ? -6.793 6.953 0.779 1.00 72.00 71 ALA A O 1
ATOM 510 N N . PHE A 1 72 ? -6.522 6.044 2.815 1.00 70.62 72 PHE A N 1
ATOM 511 C CA . PHE A 1 72 ? -5.489 5.094 2.389 1.00 70.62 72 PHE A CA 1
ATOM 512 C C . PHE A 1 72 ? -6.009 4.054 1.381 1.00 70.62 72 PHE A C 1
ATOM 514 O O . PHE A 1 72 ? -5.251 3.617 0.520 1.00 70.62 72 PHE A O 1
ATOM 521 N N . VAL A 1 73 ? -7.296 3.683 1.444 1.00 71.19 73 VAL A N 1
ATOM 522 C CA . VAL A 1 73 ? -7.911 2.726 0.506 1.00 71.19 73 VAL A CA 1
ATOM 523 C C . VAL A 1 73 ? -8.018 3.351 -0.884 1.00 71.19 73 VAL A C 1
ATOM 525 O O . VAL A 1 73 ? -7.694 2.708 -1.879 1.00 71.19 73 VAL A O 1
ATOM 528 N N . LEU A 1 74 ? -8.408 4.627 -0.956 1.00 74.56 74 LEU A N 1
ATOM 529 C CA . LEU A 1 74 ? -8.461 5.373 -2.217 1.00 74.56 74 LEU A CA 1
ATOM 530 C C . LEU A 1 74 ? -7.064 5.542 -2.826 1.00 74.56 74 LEU A C 1
ATOM 532 O O . LEU A 1 74 ? -6.893 5.334 -4.025 1.00 74.56 74 LEU A O 1
ATOM 536 N N . ALA A 1 75 ? -6.064 5.865 -2.001 1.00 79.94 75 ALA A N 1
ATOM 537 C CA . ALA A 1 75 ? -4.674 5.962 -2.441 1.00 79.94 75 ALA A CA 1
ATOM 538 C C . ALA A 1 75 ? -4.138 4.617 -2.963 1.00 79.94 75 ALA A C 1
ATOM 540 O O . ALA A 1 75 ? -3.504 4.579 -4.017 1.00 79.94 75 ALA A O 1
ATOM 541 N N . PHE A 1 76 ? -4.441 3.509 -2.276 1.00 76.06 76 PHE A N 1
ATOM 542 C CA . PHE A 1 76 ? -4.078 2.163 -2.720 1.00 76.06 76 PHE A CA 1
ATOM 543 C C . PHE A 1 76 ? -4.731 1.809 -4.062 1.00 76.06 76 PHE A C 1
ATOM 545 O O . PHE A 1 76 ? -4.051 1.337 -4.969 1.00 76.06 76 PHE A O 1
ATOM 552 N N . MET A 1 77 ? -6.027 2.094 -4.220 1.00 79.50 77 MET A N 1
ATOM 553 C CA . MET A 1 77 ? -6.756 1.855 -5.469 1.00 79.50 77 MET A CA 1
ATOM 554 C C . MET A 1 77 ? -6.158 2.654 -6.633 1.00 79.50 77 MET A C 1
ATOM 556 O O . MET A 1 77 ? -5.909 2.104 -7.703 1.00 79.50 77 MET A O 1
ATOM 560 N N . ALA A 1 78 ? -5.878 3.942 -6.420 1.00 83.38 78 ALA A N 1
ATOM 561 C CA . ALA A 1 78 ? -5.254 4.794 -7.428 1.00 83.38 78 ALA A CA 1
ATOM 562 C C . ALA A 1 78 ? -3.860 4.280 -7.824 1.00 83.38 78 ALA A C 1
ATOM 564 O O . ALA A 1 78 ? -3.546 4.204 -9.011 1.00 83.38 78 ALA A O 1
ATOM 565 N N . ALA A 1 79 ? -3.048 3.865 -6.847 1.00 84.19 79 ALA A N 1
ATOM 566 C CA . ALA A 1 79 ? -1.736 3.277 -7.099 1.00 84.19 79 ALA A CA 1
ATOM 567 C C . ALA A 1 79 ? -1.832 1.949 -7.871 1.00 84.19 79 ALA A C 1
ATOM 569 O O . ALA A 1 79 ? -1.055 1.729 -8.798 1.00 84.19 79 ALA A O 1
ATOM 570 N N . ALA A 1 80 ? -2.801 1.089 -7.542 1.00 81.25 80 ALA A N 1
ATOM 571 C CA . ALA A 1 80 ? -3.035 -0.175 -8.239 1.00 81.25 80 ALA A CA 1
ATOM 572 C C . ALA A 1 80 ? -3.475 0.038 -9.696 1.00 81.25 80 ALA A C 1
ATOM 574 O O . ALA A 1 80 ? -2.992 -0.656 -10.594 1.00 81.25 80 ALA A O 1
ATOM 575 N N . LEU A 1 81 ? -4.339 1.026 -9.950 1.00 86.25 81 LEU A N 1
ATOM 576 C CA . LEU A 1 81 ? -4.748 1.406 -11.303 1.00 86.25 81 LEU A CA 1
ATOM 577 C C . LEU A 1 81 ? -3.577 1.980 -12.104 1.00 86.25 81 LEU A C 1
ATOM 579 O O . LEU A 1 81 ? -3.355 1.553 -13.233 1.00 86.25 81 LEU A O 1
ATOM 583 N N . LEU A 1 82 ? -2.789 2.885 -11.515 1.00 88.06 82 LEU A N 1
ATOM 584 C CA . LEU A 1 82 ? -1.597 3.449 -12.156 1.00 88.06 82 LEU A CA 1
ATOM 585 C C . LEU A 1 82 ? -0.563 2.361 -12.484 1.00 88.06 82 LEU A C 1
ATOM 587 O O . LEU A 1 82 ? -0.010 2.345 -13.582 1.00 88.06 82 LEU A O 1
ATOM 591 N N . ARG A 1 83 ? -0.338 1.424 -11.554 1.00 87.06 83 ARG A N 1
ATOM 592 C CA . ARG A 1 83 ? 0.533 0.256 -11.745 1.00 87.06 83 ARG A CA 1
ATOM 593 C C . ARG A 1 83 ? 0.038 -0.609 -12.906 1.00 87.06 83 ARG A C 1
ATOM 595 O O . ARG A 1 83 ? 0.823 -0.925 -13.794 1.00 87.06 83 ARG A O 1
ATOM 602 N N . SER A 1 84 ? -1.253 -0.943 -12.913 1.00 86.19 84 SER A N 1
ATOM 603 C CA . SER A 1 84 ? -1.872 -1.792 -13.941 1.00 86.19 84 SER A CA 1
ATOM 604 C C . SER A 1 84 ? -1.840 -1.133 -15.321 1.00 86.19 84 SER A C 1
ATOM 606 O O . SER A 1 84 ? -1.513 -1.789 -16.305 1.00 86.19 84 SER A O 1
ATOM 608 N N . ALA A 1 85 ? -2.125 0.170 -15.397 1.00 86.50 85 ALA A N 1
ATOM 609 C CA . ALA A 1 85 ? -2.058 0.935 -16.638 1.00 86.50 85 ALA A CA 1
ATOM 610 C C . ALA A 1 85 ? -0.625 1.001 -17.183 1.00 86.50 85 ALA A C 1
ATOM 612 O O . ALA A 1 85 ? -0.416 0.742 -18.365 1.00 86.50 85 ALA A O 1
ATOM 613 N N . GLY A 1 86 ? 0.365 1.277 -16.328 1.00 84.56 86 GLY A N 1
ATOM 614 C CA . GLY A 1 86 ? 1.766 1.317 -16.745 1.00 84.56 86 GLY A CA 1
ATOM 615 C C . GLY A 1 86 ? 2.299 -0.045 -17.205 1.00 84.56 86 GLY A C 1
ATOM 616 O O . GLY A 1 86 ? 3.013 -0.121 -18.206 1.00 84.56 86 GLY A O 1
ATOM 617 N N . ASP A 1 87 ? 1.882 -1.139 -16.560 1.00 84.94 87 ASP A N 1
ATOM 618 C CA . ASP A 1 87 ? 2.215 -2.501 -17.002 1.00 84.94 87 ASP A CA 1
ATOM 619 C C . ASP A 1 87 ? 1.517 -2.870 -18.323 1.00 84.94 87 ASP A C 1
ATOM 621 O O . ASP A 1 87 ? 2.125 -3.500 -19.196 1.00 84.94 87 ASP A O 1
ATOM 625 N N . ALA A 1 88 ? 0.275 -2.425 -18.532 1.00 84.00 88 ALA A N 1
ATOM 626 C CA . ALA A 1 88 ? -0.430 -2.585 -19.803 1.00 84.00 88 ALA A CA 1
ATOM 627 C C . ALA A 1 88 ? 0.270 -1.819 -20.942 1.00 84.00 88 ALA A C 1
ATOM 629 O O . ALA A 1 88 ? 0.466 -2.373 -22.024 1.00 84.00 88 ALA A O 1
ATOM 630 N N . THR A 1 89 ? 0.727 -0.584 -20.710 1.00 82.00 89 THR A N 1
ATOM 631 C CA . THR A 1 89 ? 1.477 0.196 -21.716 1.00 82.00 89 THR A CA 1
ATOM 632 C C . THR A 1 89 ? 2.876 -0.366 -21.980 1.00 82.00 89 THR A C 1
ATOM 634 O O . THR A 1 89 ? 3.355 -0.343 -23.112 1.00 82.00 89 THR A O 1
ATOM 637 N N . ALA A 1 90 ? 3.525 -0.930 -20.957 1.00 78.44 90 ALA A N 1
ATOM 638 C CA . ALA A 1 90 ? 4.844 -1.545 -21.088 1.00 78.44 90 ALA A CA 1
ATOM 639 C C . ALA A 1 90 ? 4.798 -2.884 -21.848 1.00 78.44 90 ALA A C 1
ATOM 641 O O . ALA A 1 90 ? 5.746 -3.218 -22.557 1.00 78.44 90 ALA A O 1
ATOM 642 N N . SER A 1 91 ? 3.707 -3.645 -21.707 1.00 74.00 91 SER A N 1
ATOM 643 C CA . SER A 1 91 ? 3.506 -4.941 -22.375 1.00 74.00 91 SER A CA 1
ATOM 644 C C . SER A 1 91 ? 2.955 -4.825 -23.799 1.00 74.00 91 SER A C 1
ATOM 646 O O . SER A 1 91 ? 3.276 -5.658 -24.642 1.00 74.00 91 SER A O 1
ATOM 648 N N . SER A 1 92 ? 2.181 -3.779 -24.098 1.00 73.25 92 SER A N 1
ATOM 649 C CA . SER A 1 92 ? 1.608 -3.539 -25.432 1.00 73.25 92 SER A CA 1
ATOM 650 C C . SER A 1 92 ? 2.590 -2.930 -26.444 1.00 73.25 92 SER A C 1
ATOM 652 O O . SER A 1 92 ? 2.219 -2.724 -27.596 1.00 73.25 92 SER A O 1
ATOM 654 N N . GLY A 1 93 ? 3.836 -2.638 -26.047 1.00 64.69 93 GLY A N 1
ATOM 655 C CA . GLY A 1 93 ? 4.873 -2.106 -26.946 1.00 64.69 93 GLY A CA 1
ATOM 656 C C . GLY A 1 93 ? 4.628 -0.669 -27.423 1.00 64.69 93 GLY A C 1
ATOM 657 O O . GLY A 1 93 ? 5.310 -0.195 -28.324 1.00 64.69 93 GLY A O 1
ATOM 658 N N . THR A 1 94 ? 3.659 0.028 -26.825 1.00 68.38 94 THR A N 1
ATOM 659 C CA . THR A 1 94 ? 3.291 1.417 -27.150 1.00 68.38 94 THR A CA 1
ATOM 660 C C . THR A 1 94 ? 4.255 2.448 -26.550 1.00 68.38 94 THR A C 1
ATOM 662 O O . THR A 1 94 ? 4.303 3.589 -27.004 1.00 68.38 94 THR A O 1
ATOM 665 N N . MET A 1 95 ? 5.049 2.051 -25.551 1.00 69.12 95 MET A N 1
ATOM 666 C CA . MET A 1 95 ? 6.121 2.854 -24.957 1.00 69.12 95 MET A CA 1
ATOM 667 C C . MET A 1 95 ? 7.455 2.664 -25.691 1.00 69.12 95 MET A C 1
ATOM 669 O O . MET A 1 95 ? 7.761 1.570 -26.165 1.00 69.12 95 MET A O 1
ATOM 673 N N . SER A 1 96 ? 8.299 3.703 -25.708 1.00 73.50 96 SER A N 1
ATOM 674 C CA . SER A 1 96 ? 9.682 3.565 -26.178 1.00 73.50 96 SER A CA 1
ATOM 675 C C . SER A 1 96 ? 10.460 2.547 -25.318 1.00 73.50 96 SER A C 1
ATOM 677 O O . SER A 1 96 ? 10.158 2.388 -24.128 1.00 73.50 96 SER A O 1
ATOM 679 N N . PRO A 1 97 ? 11.480 1.864 -25.876 1.00 72.62 97 PRO A N 1
ATOM 680 C CA . PRO A 1 97 ? 12.282 0.882 -25.137 1.00 72.62 97 PRO A CA 1
ATOM 681 C C . PRO A 1 97 ? 12.873 1.449 -23.837 1.00 72.62 97 PRO A C 1
ATOM 683 O O . PRO A 1 97 ? 12.843 0.790 -22.795 1.00 72.62 97 PRO A O 1
ATOM 686 N N . ASP A 1 98 ? 13.315 2.708 -23.877 1.00 77.62 98 ASP A N 1
ATOM 687 C CA . ASP A 1 98 ? 13.872 3.423 -22.725 1.00 77.62 98 ASP A CA 1
ATOM 688 C C . ASP A 1 98 ? 12.818 3.702 -21.647 1.00 77.62 98 ASP A C 1
ATOM 690 O O . ASP A 1 98 ? 13.094 3.568 -20.454 1.00 77.62 98 ASP A O 1
ATOM 694 N N . ALA A 1 99 ? 11.584 4.031 -22.045 1.00 77.25 99 ALA A N 1
ATOM 695 C CA . ALA A 1 99 ? 10.484 4.268 -21.116 1.00 77.25 99 ALA A CA 1
ATOM 696 C C . ALA A 1 99 ? 10.026 2.973 -20.425 1.00 77.25 99 ALA A C 1
ATOM 698 O O . ALA A 1 99 ? 9.744 2.981 -19.227 1.00 77.25 99 ALA A O 1
ATOM 699 N N . CYS A 1 100 ? 10.030 1.843 -21.138 1.00 79.75 100 CYS A N 1
ATOM 700 C CA . CYS A 1 100 ? 9.739 0.532 -20.554 1.00 79.75 100 CYS A CA 1
ATOM 701 C C . CYS A 1 100 ? 10.823 0.104 -19.544 1.00 79.75 100 CYS A C 1
ATOM 703 O O . CYS A 1 100 ? 10.510 -0.380 -18.451 1.00 79.75 100 CYS A O 1
ATOM 705 N N . ALA A 1 101 ? 12.101 0.339 -19.863 1.00 80.31 101 ALA A N 1
ATOM 706 C CA . ALA A 1 101 ? 13.210 0.088 -18.942 1.00 80.31 101 ALA A CA 1
ATOM 707 C C . ALA A 1 101 ? 13.147 0.998 -17.701 1.00 80.31 101 ALA A C 1
ATOM 709 O O . ALA A 1 101 ? 13.323 0.525 -16.573 1.00 80.31 101 ALA A O 1
ATOM 710 N N . ALA A 1 102 ? 12.836 2.285 -17.890 1.00 84.44 102 ALA A N 1
ATOM 711 C CA . ALA A 1 102 ? 12.647 3.240 -16.803 1.00 84.44 1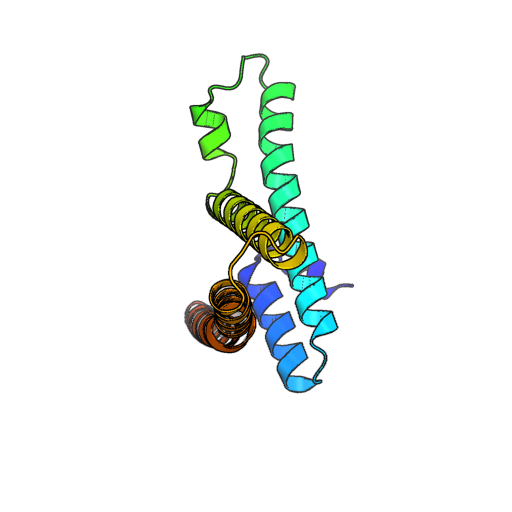02 ALA A CA 1
ATOM 712 C C . ALA A 1 102 ? 11.463 2.857 -15.901 1.00 84.44 102 ALA A C 1
ATOM 714 O O . ALA A 1 102 ? 11.604 2.889 -14.679 1.00 84.44 102 ALA A O 1
ATOM 715 N N . TRP A 1 103 ? 10.337 2.424 -16.481 1.00 85.88 103 TRP A N 1
ATOM 716 C CA . TRP A 1 103 ? 9.170 1.944 -15.739 1.00 85.88 103 TRP A CA 1
ATOM 717 C C . TRP A 1 103 ? 9.519 0.744 -14.860 1.00 85.88 103 TRP A C 1
ATOM 719 O O . TRP A 1 103 ? 9.320 0.801 -13.650 1.00 85.88 103 TRP A O 1
ATOM 729 N N . LYS A 1 104 ? 10.139 -0.298 -15.433 1.00 83.38 104 LYS A N 1
ATOM 730 C CA . LYS A 1 104 ? 10.570 -1.485 -14.675 1.00 83.38 104 LYS A CA 1
ATOM 731 C C . LYS A 1 104 ? 11.540 -1.128 -13.550 1.00 83.38 104 LYS A C 1
ATOM 733 O O . LYS A 1 104 ? 11.403 -1.627 -12.434 1.00 83.38 104 LYS A O 1
ATOM 738 N N . LYS A 1 105 ? 12.507 -0.242 -13.813 1.00 86.44 105 LYS A N 1
ATOM 739 C CA . LYS A 1 105 ? 13.462 0.220 -12.796 1.00 86.44 105 LYS A CA 1
ATOM 740 C C . LYS A 1 105 ? 12.760 0.987 -11.675 1.00 86.44 105 LYS A C 1
ATOM 742 O O . LYS A 1 105 ? 13.043 0.734 -10.506 1.00 86.44 105 LYS A O 1
ATOM 747 N N . ALA A 1 106 ? 11.830 1.876 -12.017 1.00 86.75 106 ALA A N 1
ATOM 748 C CA . ALA A 1 106 ? 11.047 2.633 -11.048 1.00 86.75 106 ALA A CA 1
ATOM 749 C C . ALA A 1 106 ? 10.174 1.708 -10.190 1.00 86.75 106 ALA A C 1
ATOM 751 O O . ALA A 1 106 ? 10.205 1.804 -8.966 1.00 86.75 106 ALA A O 1
ATOM 752 N N . THR A 1 107 ? 9.458 0.760 -10.799 1.00 86.00 107 THR A N 1
ATOM 753 C CA . THR A 1 107 ? 8.589 -0.172 -10.068 1.00 86.00 107 THR A CA 1
ATOM 754 C C . THR A 1 107 ? 9.382 -1.097 -9.153 1.00 86.00 107 THR A C 1
ATOM 756 O O . THR A 1 107 ? 8.954 -1.337 -8.027 1.00 86.00 107 THR A O 1
ATOM 759 N N . SER A 1 108 ? 10.559 -1.563 -9.583 1.00 83.94 108 SER A N 1
ATOM 760 C CA . SER A 1 108 ? 11.433 -2.398 -8.751 1.00 83.94 108 SER A CA 1
ATOM 761 C C . SER A 1 108 ? 12.084 -1.611 -7.612 1.00 83.94 108 SER A C 1
ATOM 763 O O . SER A 1 108 ? 12.187 -2.119 -6.500 1.00 83.94 108 SER A O 1
ATOM 765 N N . PHE A 1 109 ? 12.481 -0.357 -7.846 1.00 88.69 109 PHE A N 1
ATOM 766 C CA . PHE A 1 109 ? 13.014 0.510 -6.791 1.00 88.69 109 PHE A CA 1
ATOM 767 C C . PHE A 1 109 ? 11.952 0.846 -5.737 1.00 88.69 109 PHE A C 1
ATOM 769 O O . PHE A 1 109 ? 12.214 0.753 -4.537 1.00 88.69 109 PHE A O 1
ATOM 776 N N . VAL A 1 110 ? 10.743 1.200 -6.183 1.00 86.50 110 VAL A N 1
ATOM 777 C CA . VAL A 1 110 ? 9.620 1.529 -5.297 1.00 86.50 110 VAL A CA 1
ATOM 778 C C . VAL A 1 110 ? 9.162 0.294 -4.521 1.00 86.50 110 VAL A C 1
ATOM 780 O O . VAL A 1 110 ? 9.025 0.360 -3.302 1.00 86.50 110 VAL A O 1
ATOM 783 N N . GLY A 1 111 ? 8.947 -0.830 -5.210 1.00 79.25 111 GLY A N 1
ATOM 784 C CA . GLY A 1 111 ? 8.426 -2.059 -4.611 1.00 79.25 111 GLY A CA 1
ATOM 785 C C . GLY A 1 111 ? 9.433 -2.818 -3.749 1.00 79.25 111 GLY A C 1
ATOM 786 O O . GLY A 1 111 ? 9.032 -3.439 -2.774 1.00 79.25 111 GLY A O 1
ATOM 787 N N . GLY A 1 112 ? 10.725 -2.763 -4.079 1.00 77.50 112 GLY A N 1
ATOM 788 C CA . GLY A 1 112 ? 11.773 -3.437 -3.315 1.00 77.50 112 GLY A CA 1
ATOM 789 C C . GLY A 1 112 ? 12.384 -2.527 -2.255 1.00 77.50 112 GLY A C 1
ATOM 790 O O . GLY A 1 112 ? 12.143 -2.674 -1.060 1.00 77.50 112 GLY A O 1
ATOM 791 N N . THR A 1 113 ? 13.193 -1.565 -2.693 1.00 78.12 113 THR A N 1
ATOM 792 C CA . THR A 1 113 ? 14.044 -0.769 -1.799 1.00 78.12 113 THR A CA 1
ATOM 793 C C . THR A 1 113 ? 13.245 0.222 -0.962 1.00 78.12 113 THR A C 1
ATOM 795 O O . THR A 1 113 ? 13.409 0.285 0.256 1.00 78.12 113 THR A O 1
ATOM 798 N N . LEU A 1 114 ? 12.377 1.007 -1.601 1.00 84.19 114 LEU A N 1
ATOM 799 C CA . LEU A 1 114 ? 11.648 2.062 -0.907 1.00 84.19 114 LEU A CA 1
ATOM 800 C C . LEU A 1 114 ? 10.603 1.475 0.046 1.00 84.19 114 LEU A C 1
ATOM 802 O O . LEU A 1 114 ? 10.549 1.882 1.205 1.00 84.19 114 LEU A O 1
ATOM 806 N N . ALA A 1 115 ? 9.823 0.492 -0.414 1.00 80.69 115 ALA A N 1
ATOM 807 C CA . ALA A 1 115 ? 8.831 -0.182 0.415 1.00 80.69 115 ALA A CA 1
ATOM 808 C C . ALA A 1 115 ? 9.473 -0.862 1.631 1.00 80.69 115 ALA A C 1
ATOM 810 O O . ALA A 1 115 ? 9.034 -0.606 2.750 1.00 80.69 115 ALA A O 1
ATOM 811 N N . SER A 1 116 ? 10.542 -1.647 1.447 1.00 76.75 116 SER A N 1
ATOM 812 C CA . SER A 1 116 ? 11.235 -2.314 2.560 1.00 76.75 116 SER A CA 1
ATOM 813 C C . SER A 1 116 ? 11.769 -1.314 3.591 1.00 76.75 116 SER A C 1
ATOM 815 O O . SER A 1 116 ? 11.612 -1.513 4.796 1.00 76.75 116 SER A O 1
ATOM 817 N N . ASN A 1 117 ? 12.380 -0.214 3.142 1.00 81.19 117 ASN A N 1
ATOM 818 C CA . ASN A 1 117 ? 12.944 0.788 4.048 1.00 81.19 117 ASN A CA 1
ATOM 819 C C . ASN A 1 117 ? 11.851 1.556 4.807 1.00 81.19 117 ASN A C 1
ATOM 821 O O . ASN A 1 117 ? 11.962 1.748 6.018 1.00 81.19 117 ASN A O 1
ATOM 825 N N . LEU A 1 118 ? 10.774 1.956 4.123 1.00 81.88 118 LEU A N 1
ATOM 826 C CA . LEU A 1 118 ? 9.635 2.627 4.755 1.00 81.88 118 LEU A CA 1
ATOM 827 C C . LEU A 1 118 ? 8.890 1.706 5.724 1.00 81.88 118 LEU A C 1
ATOM 829 O O . LEU A 1 118 ? 8.471 2.166 6.783 1.00 81.88 118 LEU A O 1
ATOM 833 N N . LEU A 1 119 ? 8.765 0.414 5.403 1.00 76.38 119 LEU A N 1
ATOM 834 C CA . LEU A 1 119 ? 8.211 -0.592 6.311 1.00 76.38 119 LEU A CA 1
ATOM 835 C C . LEU A 1 119 ? 9.056 -0.707 7.583 1.00 76.38 119 LEU A C 1
ATOM 837 O O . LEU A 1 119 ? 8.501 -0.692 8.680 1.00 76.38 119 LEU A O 1
ATOM 841 N N . GLY A 1 120 ? 10.386 -0.737 7.459 1.00 79.50 120 GLY A N 1
ATOM 842 C CA . GLY A 1 120 ? 11.290 -0.742 8.611 1.00 79.50 120 GLY A CA 1
ATOM 843 C C . GLY A 1 120 ? 11.121 0.489 9.509 1.00 79.50 120 GLY A C 1
ATOM 844 O O . GLY A 1 120 ? 10.979 0.355 10.725 1.00 79.50 120 GLY A O 1
ATOM 845 N N . VAL A 1 121 ? 11.062 1.686 8.917 1.00 82.44 121 VAL A N 1
ATOM 846 C CA . VAL A 1 121 ? 10.841 2.943 9.657 1.00 82.44 121 VAL A CA 1
ATOM 847 C C . VAL A 1 121 ? 9.460 2.971 10.315 1.00 82.44 121 VAL A C 1
ATOM 849 O O . VAL A 1 121 ? 9.340 3.354 11.479 1.00 82.44 121 VAL A O 1
ATOM 852 N N . ALA A 1 122 ? 8.419 2.524 9.609 1.00 74.25 122 ALA A N 1
ATOM 853 C CA . ALA A 1 122 ? 7.069 2.444 10.153 1.00 74.25 122 ALA A CA 1
ATOM 854 C C . ALA A 1 122 ? 7.011 1.509 11.368 1.00 74.25 122 ALA A C 1
ATOM 856 O O . ALA A 1 122 ? 6.398 1.860 12.372 1.00 74.25 122 ALA A O 1
ATOM 857 N N . MET A 1 123 ? 7.694 0.362 11.324 1.00 70.75 123 MET A N 1
ATOM 858 C CA . MET A 1 123 ? 7.730 -0.574 12.450 1.00 70.75 123 MET A CA 1
ATOM 859 C C . MET A 1 123 ? 8.525 -0.060 13.643 1.00 70.75 123 MET A C 1
ATOM 861 O O . MET A 1 123 ? 8.102 -0.270 14.778 1.00 70.75 123 MET A O 1
ATOM 865 N N . ALA A 1 124 ? 9.614 0.673 13.412 1.00 78.12 124 ALA A N 1
ATOM 866 C CA . ALA A 1 124 ? 10.306 1.376 14.488 1.00 78.12 124 ALA A CA 1
ATOM 867 C C . ALA A 1 124 ? 9.382 2.410 15.160 1.00 78.12 124 ALA A C 1
ATOM 869 O O . ALA A 1 124 ? 9.286 2.453 16.385 1.00 78.12 124 ALA A O 1
ATOM 870 N N . GLY A 1 125 ? 8.639 3.190 14.367 1.00 74.75 125 GLY A N 1
ATOM 871 C CA . GLY A 1 125 ? 7.666 4.159 14.878 1.00 74.75 125 GLY A CA 1
ATOM 872 C C . GLY A 1 125 ? 6.504 3.517 15.643 1.00 74.75 125 GLY A C 1
ATOM 873 O O . GLY A 1 125 ? 6.105 4.021 16.689 1.00 74.75 125 GLY A O 1
ATOM 874 N N . LEU A 1 126 ? 5.990 2.381 15.163 1.00 64.94 126 LEU A N 1
ATOM 875 C CA . LEU A 1 126 ? 4.950 1.611 15.851 1.00 64.94 126 LEU A CA 1
ATOM 876 C C . LEU A 1 126 ? 5.458 0.973 17.147 1.00 64.94 126 LEU A C 1
ATOM 878 O O . LEU A 1 126 ? 4.733 0.947 18.133 1.00 64.94 126 LEU A O 1
ATOM 882 N N . GLY A 1 127 ? 6.702 0.492 17.180 1.00 66.44 127 GLY A N 1
ATOM 883 C CA . GLY A 1 127 ? 7.322 0.010 18.416 1.00 66.44 127 GLY A CA 1
ATOM 884 C C . GLY A 1 127 ? 7.438 1.114 19.469 1.00 66.44 127 GLY A C 1
ATOM 885 O O . GLY A 1 127 ? 7.145 0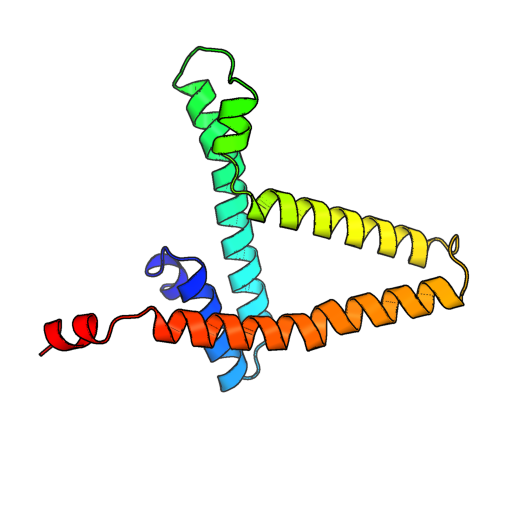.881 20.637 1.00 66.44 127 GLY A O 1
ATOM 886 N N . LEU A 1 128 ? 7.788 2.334 19.048 1.00 69.69 128 LEU A N 1
ATOM 887 C CA . LEU A 1 128 ? 7.876 3.507 19.924 1.00 69.69 128 LEU A CA 1
ATOM 888 C C . LEU A 1 128 ? 6.510 4.028 20.403 1.00 69.69 128 LEU A C 1
ATOM 890 O O . LEU A 1 128 ? 6.453 4.698 21.433 1.00 69.69 128 LEU A O 1
ATOM 894 N N . SER A 1 129 ? 5.414 3.746 19.688 1.00 67.19 129 SER A N 1
ATOM 895 C CA . SER A 1 129 ? 4.065 4.155 20.108 1.00 67.19 129 SER A CA 1
ATOM 896 C C . SER A 1 129 ? 3.442 3.225 21.155 1.00 67.19 129 SER A C 1
ATOM 898 O O . SER A 1 129 ? 2.469 3.609 21.808 1.00 67.19 129 SER A O 1
ATOM 900 N N . ILE A 1 130 ? 4.008 2.030 21.368 1.00 64.62 130 ILE A N 1
ATOM 901 C CA . ILE A 1 130 ? 3.619 1.140 22.465 1.00 64.62 130 ILE A CA 1
ATOM 902 C C . ILE A 1 130 ? 4.233 1.690 23.756 1.00 64.62 130 ILE A C 1
ATOM 904 O O . ILE A 1 130 ? 5.441 1.635 23.972 1.00 64.62 130 ILE A O 1
ATOM 908 N N . SER A 1 131 ? 3.397 2.252 24.629 1.00 58.53 131 SER A N 1
ATOM 909 C CA . SER A 1 131 ? 3.865 2.816 25.893 1.00 58.53 131 SER A CA 1
ATOM 910 C C . SER A 1 131 ? 4.382 1.714 26.829 1.00 58.53 131 SER A C 1
ATOM 912 O O . SER A 1 131 ? 3.713 0.709 27.074 1.00 58.53 131 SER A O 1
ATOM 914 N N . ALA A 1 132 ? 5.557 1.932 27.429 1.00 58.47 132 ALA A N 1
ATOM 915 C CA . ALA A 1 132 ? 6.125 1.042 28.452 1.00 58.47 132 ALA A CA 1
ATOM 916 C C . ALA A 1 132 ? 5.191 0.855 29.671 1.00 58.47 132 ALA A C 1
ATOM 918 O O . ALA A 1 132 ? 5.305 -0.119 30.409 1.00 58.47 132 ALA A O 1
ATOM 919 N N . SER A 1 133 ? 4.214 1.754 29.843 1.00 55.38 133 SER A N 1
ATOM 920 C CA . SER A 1 133 ? 3.151 1.665 30.848 1.00 55.38 133 SER A CA 1
ATOM 921 C C . SER A 1 133 ? 2.288 0.406 30.725 1.00 55.38 133 SER A C 1
ATOM 923 O O . SER A 1 133 ? 1.757 -0.035 31.740 1.00 55.38 133 SER A O 1
ATOM 925 N N . VAL A 1 134 ? 2.135 -0.178 29.529 1.00 58.88 134 VAL A N 1
ATOM 926 C CA . VAL A 1 134 ? 1.381 -1.434 29.344 1.00 58.88 134 VAL A CA 1
ATOM 927 C C . VAL A 1 134 ? 2.103 -2.614 30.004 1.00 58.88 134 VAL A C 1
ATOM 929 O O . VAL A 1 134 ? 1.455 -3.543 30.471 1.00 58.88 134 VAL A O 1
ATOM 932 N N . PHE A 1 135 ? 3.433 -2.554 30.115 1.00 56.31 135 PHE A N 1
ATOM 933 C CA . PHE A 1 135 ? 4.243 -3.599 30.743 1.00 56.31 135 PHE A CA 1
ATOM 934 C C . PHE A 1 135 ? 4.208 -3.553 32.280 1.00 56.31 135 PHE A C 1
ATOM 936 O O . PHE A 1 135 ? 4.354 -4.588 32.921 1.00 56.31 135 PHE A O 1
ATOM 943 N N . ASN A 1 136 ? 3.939 -2.386 32.878 1.00 57.09 136 ASN A N 1
ATOM 944 C CA . ASN A 1 136 ? 3.830 -2.228 34.336 1.00 57.09 136 ASN A CA 1
ATOM 945 C C . ASN A 1 136 ? 2.504 -2.749 34.926 1.00 57.09 136 ASN A C 1
ATOM 947 O O . ASN A 1 136 ? 2.378 -2.814 36.142 1.00 57.09 136 ASN A O 1
ATOM 951 N N . GLY A 1 137 ? 1.514 -3.098 34.096 1.00 52.44 137 GLY A N 1
ATOM 952 C CA . GLY A 1 137 ? 0.244 -3.697 34.537 1.00 52.44 137 GLY A CA 1
ATOM 953 C C . GLY A 1 137 ? 0.229 -5.230 34.522 1.00 52.44 137 GLY A C 1
ATOM 954 O O . GLY A 1 137 ? -0.817 -5.823 34.770 1.00 52.44 137 GLY A O 1
ATOM 955 N N . VAL A 1 138 ? 1.355 -5.863 34.177 1.00 54.81 138 VAL A N 1
ATOM 956 C CA . VAL A 1 138 ? 1.498 -7.327 34.038 1.00 54.81 138 VAL A CA 1
ATOM 957 C C . VAL A 1 138 ? 2.403 -7.913 35.142 1.00 54.81 138 VAL A C 1
ATOM 959 O O . VAL A 1 138 ? 2.739 -9.094 35.100 1.00 54.81 138 VAL A O 1
ATOM 962 N N . GLY A 1 139 ? 2.803 -7.091 36.120 1.00 48.03 139 GLY A N 1
ATOM 963 C CA . GLY A 1 139 ? 3.554 -7.488 37.317 1.00 48.03 139 GLY A CA 1
ATOM 964 C C . GLY A 1 139 ? 2.670 -7.582 38.550 1.00 48.03 139 GLY A C 1
ATOM 965 O O . GLY A 1 139 ? 1.780 -6.714 38.688 1.00 48.03 139 GLY A O 1
#

Organism: NCBI:txid156133

InterPro domains:
  IPR018383 Uncharacterised protein family UPF0324, prokaryote [PF03601] (1-136)
  IPR018383 Uncharacterised protein family UPF0324, prokaryote [PTHR30106] (1-135)